Protein AF-A0A8H5X7R8-F1 (afdb_monomer_lite)

pLDDT: mean 91.78, std 8.85, range [49.22, 98.5]

Secondary structure (DSSP, 8-state):
-------GGG-PPPTTSHHHHHHHHIIIIIHHHHHHHHHHTSGGGGGG----GGGG---SSSS-----HHHHHHHHHHHHH-

Structure (mmCIF, N/CA/C/O backbone):
data_AF-A0A8H5X7R8-F1
#
_entry.id   AF-A0A8H5X7R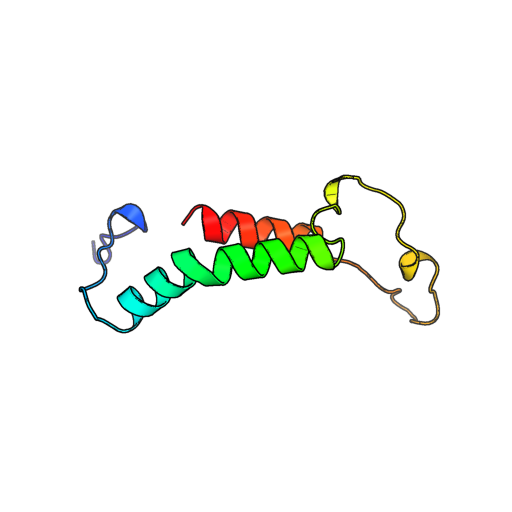8-F1
#
loop_
_atom_site.group_PDB
_atom_site.id
_atom_site.type_symbol
_atom_site.label_atom_id
_atom_site.label_alt_id
_atom_site.label_comp_id
_atom_site.label_asym_id
_atom_site.label_entity_id
_atom_site.label_seq_id
_atom_site.pdbx_PDB_ins_code
_atom_site.Cartn_x
_atom_site.Cartn_y
_atom_site.Cartn_z
_atom_site.occupancy
_atom_site.B_iso_or_equiv
_atom_site.auth_seq_id
_atom_site.auth_comp_id
_atom_site.auth_asym_id
_atom_site.auth_atom_id
_atom_site.pdbx_PDB_model_num
ATOM 1 N N . MET A 1 1 ? 3.133 -15.842 33.459 1.00 49.22 1 MET A N 1
ATOM 2 C CA . MET A 1 1 ? 3.227 -15.475 32.028 1.00 49.22 1 MET A CA 1
ATOM 3 C C . MET A 1 1 ? 2.528 -14.132 31.852 1.00 49.22 1 MET A C 1
ATOM 5 O O . MET A 1 1 ? 1.324 -14.083 32.044 1.00 49.22 1 MET A O 1
ATOM 9 N N . SER A 1 2 ? 3.262 -13.034 31.638 1.00 67.44 2 SER A N 1
ATOM 10 C CA . SER A 1 2 ? 2.748 -11.660 31.825 1.00 67.44 2 SER A CA 1
ATOM 11 C C . SER A 1 2 ? 2.037 -11.035 30.614 1.00 67.44 2 SER A C 1
ATOM 13 O O . SER A 1 2 ? 1.451 -9.968 30.766 1.00 67.44 2 SER A O 1
ATOM 15 N N . HIS A 1 3 ? 2.047 -11.671 29.435 1.00 67.31 3 HIS A N 1
ATOM 16 C CA . HIS A 1 3 ? 1.454 -11.111 28.209 1.00 67.31 3 HIS A CA 1
ATOM 17 C C . HIS A 1 3 ? 0.716 -12.195 27.403 1.00 67.31 3 HIS A C 1
ATOM 19 O O . HIS A 1 3 ? 1.314 -12.828 26.536 1.00 67.31 3 HIS A O 1
ATOM 25 N N . PRO A 1 4 ? -0.573 -12.455 27.688 1.00 69.69 4 PRO A N 1
ATOM 26 C CA . PRO A 1 4 ? -1.316 -13.563 27.080 1.00 69.69 4 PRO A CA 1
ATOM 27 C C . PRO A 1 4 ? -1.765 -13.315 25.630 1.00 69.69 4 PRO A C 1
ATOM 29 O O . PRO A 1 4 ? -2.348 -14.206 25.020 1.00 69.69 4 PRO A O 1
ATOM 32 N N . GLN A 1 5 ? -1.536 -12.126 25.066 1.00 68.12 5 GLN A N 1
ATOM 33 C CA . GLN A 1 5 ? -2.128 -11.744 23.785 1.00 68.12 5 GLN A CA 1
ATOM 34 C C . GLN A 1 5 ? -1.068 -11.610 22.694 1.00 68.12 5 GLN A C 1
ATOM 36 O O . GLN A 1 5 ? -0.344 -10.622 22.622 1.00 68.12 5 GLN A O 1
ATOM 41 N N . SER A 1 6 ? -0.986 -12.640 21.854 1.00 70.75 6 SER A N 1
ATOM 42 C CA . SER A 1 6 ? -0.025 -12.745 20.746 1.00 70.75 6 SER A CA 1
ATOM 43 C C . SER A 1 6 ? -0.624 -12.344 19.393 1.00 70.75 6 SER A C 1
ATOM 45 O O . SER A 1 6 ? 0.117 -12.025 18.470 1.00 70.75 6 SER A O 1
ATOM 47 N N . PHE A 1 7 ? -1.960 -12.364 19.264 1.00 81.81 7 PHE A N 1
ATOM 48 C CA . PHE A 1 7 ? -2.659 -12.209 17.985 1.00 81.81 7 PHE A CA 1
ATOM 49 C C . PHE A 1 7 ? -3.767 -11.154 18.027 1.00 81.81 7 PHE A C 1
ATOM 51 O O . PHE A 1 7 ? -4.541 -11.085 18.981 1.00 81.81 7 PHE A O 1
ATOM 58 N N . PHE A 1 8 ? -3.894 -10.382 16.944 1.00 84.88 8 PHE A N 1
ATOM 59 C CA . PHE A 1 8 ? -4.865 -9.287 16.828 1.00 84.88 8 PHE A CA 1
ATOM 60 C C . PHE A 1 8 ? -6.330 -9.754 16.807 1.00 84.88 8 PHE A C 1
ATOM 62 O O . PHE A 1 8 ? -7.195 -9.042 17.312 1.00 84.88 8 PHE A O 1
ATOM 69 N N . HIS A 1 9 ? -6.621 -10.950 16.279 1.00 84.56 9 HIS A N 1
ATOM 70 C CA . HIS A 1 9 ? -7.990 -11.482 16.211 1.00 84.56 9 HIS A CA 1
ATOM 71 C C . HIS A 1 9 ? -8.575 -11.813 17.591 1.00 84.56 9 HIS A C 1
ATOM 73 O O . HIS A 1 9 ? -9.792 -11.832 17.755 1.00 84.56 9 HIS A O 1
ATOM 79 N N . HIS A 1 10 ? -7.726 -12.006 18.603 1.00 86.31 10 HIS A N 1
ATOM 80 C CA . HIS A 1 10 ? -8.161 -12.170 19.989 1.00 86.31 10 HIS A CA 1
ATOM 81 C C . HIS A 1 10 ? -8.363 -10.833 20.716 1.00 86.31 10 HIS A C 1
ATOM 83 O O . HIS A 1 10 ? -8.697 -10.841 21.897 1.00 86.31 10 HIS A O 1
ATOM 89 N N . THR A 1 11 ? -8.156 -9.689 20.055 1.00 86.75 11 THR A N 1
ATOM 90 C CA . THR A 1 11 ? -8.237 -8.357 20.667 1.00 86.75 11 THR A CA 1
ATOM 91 C C . THR A 1 11 ? -9.520 -7.636 20.267 1.00 86.75 11 THR A C 1
ATOM 93 O O . THR A 1 11 ? -9.749 -7.297 19.104 1.00 86.75 11 THR A O 1
ATOM 96 N N . THR A 1 12 ? -10.348 -7.311 21.257 1.00 89.56 12 THR A N 1
ATOM 97 C CA . THR A 1 12 ? -11.538 -6.474 21.073 1.00 89.56 12 THR A CA 1
ATOM 98 C C . THR A 1 12 ? -11.248 -5.030 21.462 1.00 89.56 12 THR A C 1
ATOM 100 O O . THR A 1 12 ? -10.715 -4.765 22.537 1.00 89.56 12 THR A O 1
ATOM 103 N N . LEU A 1 13 ? -11.641 -4.080 20.613 1.00 93.00 13 LEU A N 1
ATOM 104 C CA . LEU A 1 13 ? -11.588 -2.656 20.939 1.00 93.00 13 LEU A CA 1
ATOM 105 C C . LEU A 1 13 ? -12.926 -2.228 21.542 1.00 93.00 13 LEU A C 1
ATOM 107 O O . LEU A 1 13 ? -13.969 -2.495 20.947 1.00 93.00 13 LEU A O 1
ATOM 111 N N . THR A 1 14 ? -12.899 -1.521 22.673 1.00 96.62 14 THR A N 1
ATOM 112 C CA . THR A 1 14 ? -14.112 -0.995 23.315 1.00 96.62 14 THR A CA 1
ATOM 113 C C . THR A 1 14 ? -14.920 -0.147 22.323 1.00 96.62 14 THR A C 1
ATOM 115 O O . THR A 1 14 ? -14.353 0.799 21.755 1.00 96.62 14 THR A O 1
ATOM 118 N N . PRO A 1 15 ? -16.216 -0.440 22.097 1.00 97.06 15 PRO A N 1
ATOM 119 C CA . PRO A 1 15 ? -17.060 0.337 21.192 1.00 97.06 15 PRO A CA 1
ATOM 120 C C . PRO A 1 15 ? -17.029 1.835 21.516 1.00 97.06 15 PRO A C 1
ATOM 122 O O . PRO A 1 15 ? -17.027 2.238 22.674 1.00 97.06 15 PRO A O 1
ATOM 125 N N . GLY A 1 16 ? -16.944 2.677 20.484 1.00 96.94 16 GLY A N 1
ATOM 126 C CA . GLY A 1 16 ? -16.887 4.140 20.635 1.00 96.94 16 GLY A CA 1
ATOM 127 C C . GLY A 1 16 ? -15.529 4.713 21.070 1.00 96.94 16 GLY A C 1
ATOM 128 O O . GLY A 1 16 ? -15.289 5.912 20.883 1.00 96.94 16 GLY A O 1
ATOM 129 N N . SER A 1 17 ? -14.597 3.881 21.550 1.00 98.12 17 SER A N 1
ATOM 130 C CA . SER A 1 17 ? -13.228 4.317 21.853 1.00 98.12 17 SER A CA 1
ATOM 131 C C . SER A 1 17 ? -12.537 4.930 20.629 1.00 98.12 17 SER A C 1
ATOM 133 O O . SER A 1 17 ? -12.927 4.711 19.476 1.00 98.12 17 SER A O 1
ATOM 135 N N . LEU A 1 18 ? -11.482 5.714 20.870 1.00 98.25 18 LEU A N 1
ATOM 136 C CA . LEU A 1 18 ? -10.696 6.338 19.803 1.00 98.25 18 LEU A CA 1
ATOM 137 C C . LEU A 1 18 ? -10.183 5.302 18.790 1.00 98.25 18 LEU A C 1
ATOM 139 O O . LEU A 1 18 ? -10.327 5.500 17.585 1.00 98.25 18 LEU A O 1
ATOM 143 N N . LEU A 1 19 ? -9.622 4.190 19.275 1.00 96.75 19 LEU A N 1
ATOM 144 C CA . LEU A 1 19 ? -9.069 3.136 18.422 1.00 96.75 19 LEU A CA 1
ATOM 145 C C . LEU A 1 19 ? -10.164 2.389 17.658 1.00 96.75 19 LEU A C 1
ATOM 147 O O . LEU A 1 19 ? -9.996 2.133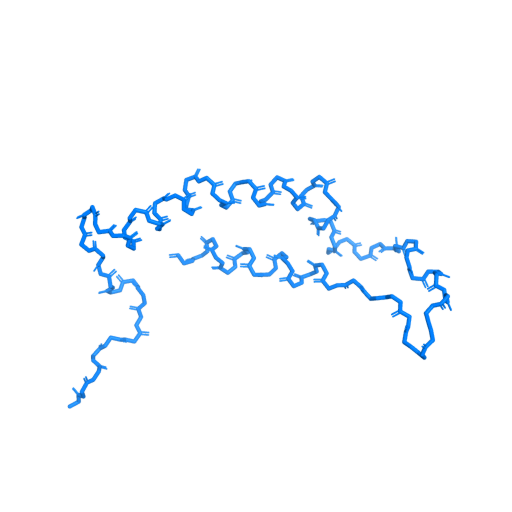 16.468 1.00 96.75 19 LEU A O 1
ATOM 151 N N . HIS A 1 20 ? -11.308 2.108 18.294 1.00 97.06 20 HIS A N 1
ATOM 152 C CA . HIS A 1 20 ? -12.460 1.509 17.617 1.00 97.06 20 HIS A CA 1
ATOM 153 C C . HIS A 1 20 ? -12.931 2.379 16.442 1.00 97.06 20 HIS A C 1
ATOM 155 O O . HIS A 1 20 ? -13.102 1.885 15.327 1.00 97.06 20 HIS A O 1
ATOM 161 N N . ARG A 1 21 ? -13.095 3.690 16.671 1.00 98.19 21 ARG A N 1
ATOM 162 C CA . ARG A 1 21 ? -13.499 4.639 15.623 1.00 98.19 21 ARG A CA 1
ATOM 163 C C . ARG A 1 21 ? -12.456 4.740 14.513 1.00 98.19 21 ARG A C 1
ATOM 165 O O . ARG A 1 21 ? -12.825 4.676 13.346 1.00 98.19 21 ARG A O 1
ATOM 172 N N . ARG A 1 22 ? -11.166 4.825 14.856 1.00 97.94 22 ARG A N 1
ATOM 173 C CA . ARG A 1 22 ? -10.079 4.842 13.863 1.00 97.94 22 ARG A CA 1
ATOM 174 C C . ARG A 1 22 ? -10.067 3.580 13.005 1.00 97.94 22 ARG A C 1
ATOM 176 O O . ARG A 1 22 ? -10.033 3.707 11.787 1.00 97.94 22 ARG A O 1
ATOM 183 N N . ARG A 1 23 ? -10.161 2.387 13.605 1.00 96.69 23 ARG A N 1
ATOM 184 C CA . ARG A 1 23 ? -10.212 1.119 12.857 1.00 96.69 23 ARG A CA 1
ATOM 185 C C . ARG A 1 23 ? -11.405 1.081 11.900 1.00 96.69 23 ARG A C 1
ATOM 187 O O . ARG A 1 23 ? -11.248 0.700 10.745 1.00 96.69 23 ARG A O 1
ATOM 194 N N . ALA A 1 24 ? -12.573 1.545 12.349 1.00 97.00 24 ALA A N 1
ATOM 195 C CA . ALA A 1 24 ? -13.759 1.637 11.501 1.00 97.00 24 ALA A CA 1
ATOM 196 C C . ALA A 1 24 ? -13.563 2.600 10.314 1.00 97.00 24 ALA A C 1
ATOM 198 O O . ALA A 1 24 ? -13.927 2.254 9.193 1.00 97.00 24 ALA A O 1
ATOM 199 N N . THR A 1 25 ? -12.966 3.777 10.531 1.00 98.50 25 THR A N 1
ATOM 200 C CA . THR A 1 25 ? -12.645 4.725 9.450 1.00 98.50 25 THR A CA 1
ATOM 201 C C . THR A 1 25 ? -11.628 4.146 8.470 1.00 98.50 25 THR A C 1
ATOM 203 O O . THR A 1 25 ? -11.800 4.284 7.258 1.00 98.50 25 THR A O 1
ATOM 206 N N . VAL A 1 26 ? -10.588 3.475 8.977 1.00 98.06 26 VAL A N 1
ATOM 207 C CA . VAL A 1 26 ? -9.554 2.873 8.129 1.00 98.06 26 VAL A CA 1
ATOM 208 C C . VAL A 1 26 ? -10.163 1.829 7.200 1.00 98.06 26 VAL A C 1
ATOM 210 O O . VAL A 1 26 ? -9.983 1.919 5.986 1.00 98.06 26 VAL A O 1
ATOM 213 N N . SER A 1 27 ? -10.957 0.914 7.760 1.00 97.00 27 SER A N 1
ATOM 214 C CA . SER A 1 27 ? -11.627 -0.146 7.006 1.00 97.00 27 SER A CA 1
ATOM 215 C C . SER A 1 27 ? -12.636 0.403 5.988 1.00 97.00 27 SER A C 1
ATOM 217 O O . SER A 1 27 ? -12.593 0.026 4.822 1.00 97.00 27 SER A O 1
ATOM 219 N N .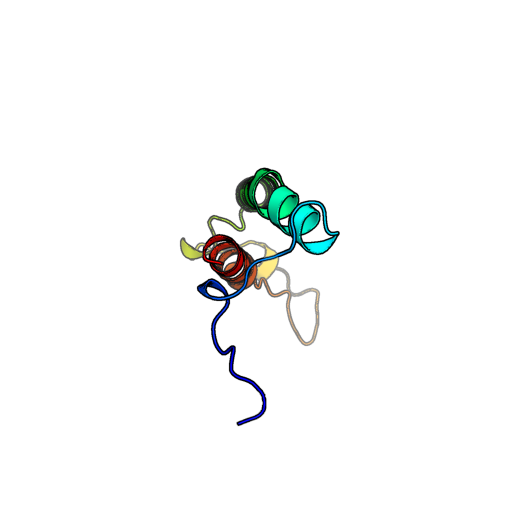 LYS A 1 28 ? -13.511 1.338 6.388 1.00 98.06 28 LYS A N 1
ATOM 220 C CA . LYS A 1 28 ? -14.602 1.835 5.526 1.00 98.06 28 LYS A CA 1
ATOM 221 C C . LYS A 1 28 ? -14.171 2.860 4.483 1.00 98.06 28 LYS A C 1
ATOM 223 O O . LYS A 1 28 ? -14.840 3.004 3.464 1.00 98.06 28 LYS A O 1
ATOM 228 N N . THR A 1 29 ? -13.112 3.621 4.748 1.00 98.44 29 THR A N 1
ATOM 229 C CA . THR A 1 29 ? -12.750 4.777 3.916 1.00 98.44 29 THR A CA 1
ATOM 230 C C . THR A 1 29 ? -11.295 4.732 3.490 1.00 98.44 29 THR A C 1
ATOM 232 O O . THR A 1 29 ? -11.011 4.802 2.296 1.00 98.44 29 THR A O 1
ATOM 235 N N . THR A 1 30 ? -10.359 4.626 4.434 1.00 98.44 30 THR A N 1
ATOM 236 C CA . THR A 1 30 ? -8.934 4.807 4.127 1.00 98.44 30 THR A CA 1
ATOM 237 C C . THR A 1 30 ? -8.415 3.759 3.150 1.00 98.44 30 THR A C 1
ATOM 239 O O . THR A 1 30 ? -7.787 4.147 2.168 1.00 98.44 30 THR A O 1
ATOM 242 N N . LEU A 1 31 ? -8.724 2.472 3.352 1.00 98.44 31 LEU A N 1
ATOM 243 C CA . LEU A 1 31 ? -8.261 1.402 2.460 1.00 98.44 31 LEU A CA 1
ATOM 244 C C . LEU A 1 31 ? -8.749 1.604 1.020 1.00 98.44 31 LEU A C 1
ATOM 246 O O . LEU A 1 31 ? -7.965 1.485 0.078 1.00 98.44 31 LEU A O 1
ATOM 250 N N . HIS A 1 32 ? -10.014 1.981 0.835 1.00 98.44 32 HIS A N 1
ATOM 251 C CA . HIS A 1 32 ? -10.585 2.228 -0.490 1.00 98.44 32 HIS A CA 1
ATOM 252 C C . HIS A 1 32 ? -9.977 3.463 -1.163 1.00 98.44 32 HIS A C 1
ATOM 254 O O . HIS A 1 32 ? -9.627 3.420 -2.344 1.00 98.44 32 HIS A O 1
ATOM 260 N N . THR A 1 33 ? -9.804 4.552 -0.411 1.00 98.50 33 THR A N 1
ATOM 261 C CA . THR A 1 33 ? -9.168 5.777 -0.912 1.00 98.50 33 THR A CA 1
ATOM 262 C C . THR A 1 33 ? -7.708 5.532 -1.292 1.00 98.50 33 THR A C 1
ATOM 264 O O . THR A 1 33 ? -7.266 5.984 -2.349 1.00 98.50 33 THR A O 1
ATOM 267 N N . GLN A 1 34 ? -6.964 4.779 -0.477 1.00 98.38 34 GLN A N 1
ATOM 268 C CA . GLN A 1 34 ? -5.591 4.380 -0.784 1.00 98.38 34 GLN A CA 1
ATOM 269 C C . GLN A 1 34 ? -5.536 3.532 -2.055 1.00 98.38 34 GLN A C 1
ATOM 271 O O . GLN A 1 34 ? -4.772 3.864 -2.956 1.00 98.38 34 GLN A O 1
ATOM 276 N N . LEU A 1 35 ? -6.389 2.511 -2.190 1.00 98.25 35 LEU A N 1
ATOM 277 C CA . LEU A 1 35 ? -6.436 1.678 -3.395 1.00 98.25 35 LEU A CA 1
ATOM 278 C C . LEU A 1 35 ? -6.733 2.500 -4.654 1.00 98.25 35 LEU A C 1
ATOM 280 O O . LEU A 1 35 ? -6.082 2.318 -5.684 1.00 98.25 35 LEU A O 1
ATOM 284 N N . LYS A 1 36 ? -7.688 3.434 -4.570 1.00 98.44 36 LYS A N 1
ATOM 285 C CA . LYS A 1 36 ? -7.989 4.366 -5.662 1.00 98.44 36 LYS A CA 1
ATOM 286 C C . LYS A 1 36 ? -6.746 5.170 -6.048 1.00 98.44 36 LYS A C 1
ATOM 288 O O . LYS A 1 36 ? -6.387 5.197 -7.220 1.00 98.44 36 LYS A O 1
ATOM 293 N N . ARG A 1 37 ? -6.036 5.743 -5.072 1.00 98.12 37 ARG A N 1
ATOM 294 C CA . ARG A 1 37 ? -4.810 6.513 -5.323 1.00 98.12 37 ARG A CA 1
ATOM 295 C C . ARG A 1 37 ? -3.691 5.660 -5.927 1.00 98.12 37 ARG A C 1
ATOM 297 O O . ARG A 1 37 ? -2.978 6.125 -6.815 1.00 98.12 37 ARG A O 1
ATOM 304 N N . LEU A 1 38 ? -3.533 4.420 -5.467 1.00 97.62 38 LEU A N 1
ATOM 305 C CA . LEU A 1 38 ? -2.551 3.477 -6.006 1.00 97.62 38 LEU A CA 1
ATOM 306 C C . LEU A 1 38 ? -2.829 3.174 -7.485 1.00 97.62 38 LEU A C 1
ATOM 308 O O . LEU A 1 38 ? -1.893 3.131 -8.279 1.00 97.62 38 LEU A O 1
ATOM 312 N N . ARG A 1 39 ? -4.105 3.039 -7.871 1.00 97.31 39 ARG A N 1
ATOM 313 C CA . ARG A 1 39 ? -4.521 2.877 -9.274 1.00 97.31 39 ARG A CA 1
ATOM 314 C C . ARG A 1 39 ? -4.277 4.136 -10.100 1.00 97.31 39 ARG A C 1
ATOM 316 O O . ARG A 1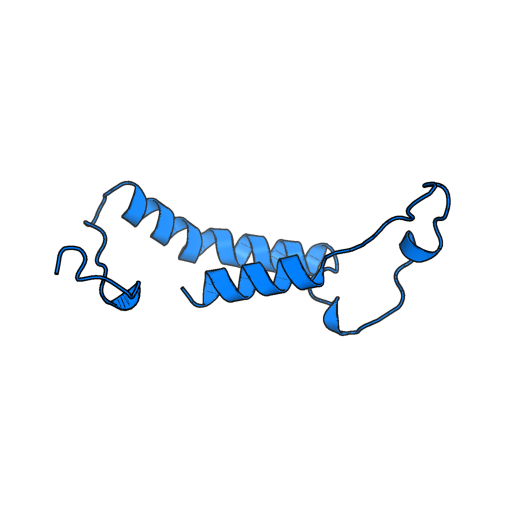 39 ? -3.654 4.059 -11.149 1.00 97.31 39 ARG A O 1
ATOM 323 N N . GLU A 1 40 ? -4.710 5.293 -9.607 1.00 97.56 40 GLU A N 1
ATOM 324 C CA . GLU A 1 40 ? -4.580 6.576 -10.315 1.00 97.56 40 GLU A CA 1
ATOM 325 C C . GLU A 1 40 ? -3.126 6.998 -10.550 1.00 97.56 40 GLU A C 1
ATOM 327 O O . GLU A 1 40 ? -2.838 7.708 -11.505 1.00 97.56 40 GLU A O 1
ATOM 332 N N . THR A 1 41 ? -2.205 6.578 -9.681 1.00 94.50 41 THR A N 1
ATOM 333 C CA . THR A 1 41 ? -0.783 6.944 -9.777 1.00 94.50 41 THR A CA 1
ATOM 334 C C . THR A 1 41 ? 0.080 5.892 -10.469 1.00 94.50 41 THR A C 1
ATOM 336 O O . THR A 1 41 ? 1.298 6.035 -10.485 1.00 94.50 41 THR A O 1
ATOM 339 N N . GLY A 1 42 ? -0.514 4.816 -10.992 1.00 92.81 42 GLY A N 1
ATOM 340 C CA . GLY A 1 42 ? 0.210 3.735 -11.669 1.00 92.81 42 GLY A CA 1
ATOM 341 C C . GLY A 1 42 ? 0.914 2.736 -10.742 1.00 92.81 42 GLY A C 1
ATOM 342 O O . GLY A 1 42 ? 1.299 1.664 -11.199 1.00 92.81 42 GLY A O 1
ATOM 343 N N . ARG A 1 43 ? 1.014 3.007 -9.430 1.00 95.25 43 ARG A N 1
ATOM 344 C CA . ARG A 1 43 ? 1.608 2.084 -8.438 1.00 95.25 43 ARG A CA 1
ATOM 345 C C . ARG A 1 43 ? 0.960 0.706 -8.439 1.00 95.25 43 ARG A C 1
ATOM 347 O O . ARG A 1 43 ? 1.648 -0.285 -8.250 1.00 95.25 43 ARG A O 1
ATOM 354 N N . TYR A 1 44 ? -0.351 0.647 -8.667 1.00 95.94 44 TYR A N 1
ATOM 355 C CA . TYR A 1 44 ? -1.102 -0.609 -8.740 1.00 95.94 44 TYR A CA 1
ATOM 356 C C . TYR A 1 44 ? -0.539 -1.582 -9.785 1.00 95.94 44 TYR A C 1
ATOM 358 O O . TYR A 1 44 ? -0.602 -2.794 -9.604 1.00 95.94 44 TYR A O 1
ATOM 366 N N . ASP A 1 45 ? 0.058 -1.047 -10.847 1.00 95.12 45 ASP A N 1
ATOM 367 C CA . ASP A 1 45 ? 0.602 -1.809 -11.962 1.00 95.12 45 ASP A CA 1
ATOM 368 C C . ASP A 1 45 ? 2.091 -2.157 -11.792 1.00 95.12 45 ASP A C 1
ATOM 370 O O . ASP A 1 45 ? 2.688 -2.714 -12.713 1.00 95.12 45 ASP A O 1
ATOM 374 N N . CYS A 1 46 ? 2.706 -1.889 -10.630 1.00 94.31 46 CYS A N 1
ATOM 375 C CA . CYS A 1 46 ? 4.139 -2.124 -10.406 1.00 94.31 46 CYS A CA 1
ATOM 376 C C . CYS A 1 46 ? 4.568 -3.573 -10.703 1.00 94.31 46 CYS A C 1
ATOM 378 O O . CYS A 1 46 ? 5.654 -3.807 -11.227 1.00 94.31 46 CYS A O 1
ATOM 380 N N . PHE A 1 47 ? 3.690 -4.548 -10.453 1.00 92.81 47 PHE A N 1
ATOM 381 C CA . PHE A 1 47 ? 3.953 -5.968 -10.703 1.00 92.81 47 PHE A CA 1
ATOM 382 C C . PHE A 1 47 ? 3.824 -6.392 -12.171 1.00 92.81 47 PHE A C 1
ATOM 384 O O . PHE A 1 47 ? 4.118 -7.539 -12.495 1.00 92.81 47 PHE A O 1
ATOM 391 N N . LYS A 1 48 ? 3.446 -5.488 -13.085 1.00 94.25 48 LYS A N 1
ATOM 392 C CA . LYS A 1 48 ? 3.582 -5.728 -14.533 1.00 94.25 48 LYS A CA 1
ATOM 393 C C . LYS A 1 48 ? 5.039 -5.644 -15.000 1.00 94.25 48 LYS A C 1
ATOM 395 O O . LYS A 1 48 ? 5.308 -5.963 -16.158 1.00 94.25 48 LYS A O 1
ATOM 400 N N . LEU A 1 49 ? 5.949 -5.192 -14.124 1.00 90.50 49 LEU A N 1
ATOM 401 C CA . LEU A 1 49 ? 7.399 -5.114 -14.343 1.00 90.50 49 LEU A CA 1
ATOM 402 C C . LEU A 1 49 ? 7.777 -4.383 -15.643 1.00 90.50 49 LEU A C 1
ATOM 404 O O . LEU A 1 49 ? 8.742 -4.734 -16.318 1.00 90.50 49 LEU A O 1
ATOM 408 N N . GLN A 1 50 ? 6.987 -3.372 -16.007 1.00 91.38 50 GLN A N 1
ATOM 409 C CA . GLN A 1 50 ? 7.247 -2.534 -17.174 1.00 91.38 50 GLN A CA 1
ATOM 410 C C . GLN A 1 50 ? 8.313 -1.485 -16.851 1.00 91.38 50 GLN A C 1
ATOM 412 O O . GLN A 1 50 ? 8.474 -1.068 -15.701 1.00 91.38 50 GLN A O 1
ATOM 417 N N . TRP A 1 51 ? 9.027 -1.036 -17.882 1.00 91.19 51 TRP A N 1
ATOM 418 C CA . TRP A 1 51 ? 9.968 0.071 -17.757 1.00 91.19 51 TRP A CA 1
ATOM 419 C C . TRP A 1 51 ? 9.252 1.355 -17.311 1.00 91.19 51 TRP A C 1
ATOM 421 O O . TRP A 1 51 ? 8.172 1.667 -17.810 1.00 91.19 51 TRP A O 1
ATOM 431 N N . HIS A 1 52 ? 9.866 2.114 -16.400 1.00 91.81 52 HIS A N 1
ATOM 432 C CA . HIS A 1 52 ? 9.377 3.424 -15.969 1.00 91.81 52 HIS A CA 1
ATOM 433 C C . HIS A 1 52 ? 10.391 4.508 -16.348 1.00 91.81 52 HIS A C 1
ATOM 435 O O . HIS A 1 52 ? 11.583 4.372 -16.076 1.00 91.81 52 HIS A O 1
ATOM 441 N N . GLU A 1 53 ? 9.923 5.606 -16.943 1.00 92.12 53 GLU A N 1
ATOM 442 C CA . GLU A 1 53 ? 10.779 6.662 -17.511 1.00 92.12 53 GLU A CA 1
ATOM 443 C C . GLU A 1 53 ? 11.739 7.292 -16.496 1.00 92.12 53 GLU A C 1
ATOM 445 O O . GLU A 1 53 ? 12.855 7.656 -16.850 1.00 92.12 53 GLU A O 1
ATOM 450 N N . ILE A 1 54 ? 11.349 7.342 -15.220 1.00 90.81 54 ILE A N 1
ATOM 451 C CA . ILE A 1 54 ? 12.202 7.840 -14.128 1.00 90.81 54 ILE A CA 1
ATOM 452 C C . ILE A 1 54 ? 13.566 7.133 -14.045 1.00 90.81 54 ILE A C 1
ATOM 454 O O . ILE A 1 54 ? 14.533 7.730 -13.591 1.00 90.81 54 ILE A O 1
ATOM 458 N N . TYR A 1 55 ? 13.670 5.881 -14.503 1.00 90.19 55 TYR A N 1
ATOM 459 C CA . TYR A 1 55 ? 14.935 5.144 -14.503 1.00 90.19 55 TYR A CA 1
ATOM 460 C C . TYR A 1 55 ? 15.896 5.607 -15.607 1.00 90.19 55 TYR A C 1
ATOM 462 O O . TYR A 1 55 ? 17.088 5.304 -15.553 1.00 90.19 55 TYR A O 1
ATOM 470 N N . ALA A 1 56 ? 15.401 6.337 -16.612 1.00 90.94 56 ALA A N 1
ATOM 471 C CA . ALA A 1 56 ? 16.242 7.006 -17.599 1.00 90.94 56 ALA A CA 1
ATOM 472 C C . ALA A 1 56 ? 16.839 8.320 -17.061 1.00 90.94 56 ALA A C 1
ATOM 474 O O . ALA A 1 56 ? 17.849 8.784 -17.595 1.00 90.94 56 ALA A O 1
ATOM 475 N N . ASP A 1 57 ? 16.258 8.902 -16.006 1.00 91.38 57 ASP A N 1
ATOM 476 C CA . ASP A 1 57 ? 16.764 10.121 -15.381 1.00 91.38 57 ASP A CA 1
ATOM 477 C C . ASP A 1 57 ? 17.991 9.821 -14.501 1.00 91.38 57 ASP A C 1
ATOM 479 O O . ASP A 1 57 ? 17.909 9.185 -13.448 1.00 91.38 57 ASP A O 1
ATOM 483 N N . LYS A 1 58 ? 19.151 10.303 -14.958 1.00 88.62 58 LYS A N 1
ATOM 484 C CA . LYS A 1 58 ? 20.454 10.174 -14.286 1.00 88.62 58 LYS A CA 1
ATOM 485 C C . LYS A 1 58 ? 20.948 11.493 -13.684 1.00 88.62 58 LYS A C 1
ATOM 487 O O . LYS A 1 58 ? 22.130 11.610 -13.375 1.00 88.62 58 LYS A O 1
ATOM 492 N N . SER A 1 59 ? 20.076 12.495 -13.554 1.00 91.75 59 SER A N 1
ATOM 493 C CA . SER A 1 59 ? 20.435 13.799 -12.980 1.00 91.75 59 SER A CA 1
ATOM 494 C C . SER A 1 59 ? 20.840 13.708 -11.505 1.00 91.75 59 SER A C 1
ATOM 496 O O . SER A 1 59 ? 21.621 14.533 -11.032 1.00 91.75 59 SER A O 1
ATOM 498 N N . MET A 1 60 ? 20.359 12.689 -10.783 1.00 86.62 60 MET A N 1
ATOM 499 C CA . MET A 1 60 ? 20.757 12.424 -9.404 1.00 86.62 60 MET A CA 1
ATOM 500 C C . MET A 1 60 ? 22.026 11.556 -9.354 1.00 86.62 60 MET A C 1
ATOM 502 O O . MET A 1 60 ? 22.049 10.425 -9.839 1.00 86.62 60 MET A O 1
ATOM 506 N N . TRP A 1 61 ? 23.082 12.095 -8.739 1.00 82.69 61 TRP A N 1
ATOM 507 C CA . TRP A 1 61 ? 24.354 11.416 -8.472 1.00 82.69 61 TRP A CA 1
ATOM 508 C C . TRP A 1 61 ? 24.626 11.388 -6.956 1.00 82.69 61 TRP A C 1
ATOM 510 O O . TRP A 1 61 ? 24.312 12.372 -6.284 1.00 82.69 61 TRP A O 1
ATOM 520 N N . PRO A 1 62 ? 25.220 10.318 -6.386 1.00 87.94 62 PRO A N 1
ATOM 521 C CA . PRO A 1 62 ? 25.681 9.081 -7.033 1.00 87.94 62 PRO A CA 1
ATOM 522 C C . PRO A 1 62 ? 24.588 8.019 -7.197 1.00 87.94 62 PRO A C 1
ATOM 524 O O . PRO A 1 62 ? 24.831 6.979 -7.806 1.00 87.94 62 PRO A O 1
ATOM 527 N N . VAL A 1 63 ? 23.401 8.265 -6.643 1.00 83.12 63 VAL A N 1
ATOM 528 C CA . VAL A 1 63 ? 22.290 7.316 -6.625 1.00 83.12 63 VAL A CA 1
ATOM 529 C C . VAL A 1 63 ? 21.173 7.853 -7.523 1.00 83.12 63 VAL A C 1
ATOM 531 O O . VAL A 1 63 ? 20.724 8.972 -7.282 1.00 83.12 63 VAL A O 1
ATOM 534 N N . PRO A 1 64 ? 20.732 7.109 -8.553 1.00 85.50 64 PRO A N 1
ATOM 535 C CA . PRO A 1 64 ? 19.632 7.533 -9.414 1.00 85.50 64 PRO A CA 1
ATOM 536 C C . PRO A 1 64 ? 18.289 7.482 -8.671 1.00 85.50 64 PRO A C 1
ATOM 538 O O . PRO A 1 64 ? 18.180 6.960 -7.561 1.00 85.50 64 PRO A O 1
ATOM 541 N N . PHE A 1 65 ? 17.228 7.990 -9.294 1.00 88.56 65 PHE A N 1
ATOM 542 C CA . PHE A 1 65 ? 15.886 7.859 -8.732 1.00 88.56 65 PHE A CA 1
ATOM 543 C C . PHE A 1 65 ? 15.451 6.386 -8.647 1.00 88.56 65 PHE A C 1
ATOM 545 O O . PHE A 1 65 ? 15.594 5.612 -9.595 1.00 88.56 65 PHE A O 1
ATOM 552 N N . HIS A 1 66 ? 14.855 6.014 -7.514 1.00 85.69 66 HIS A N 1
ATOM 553 C CA . HIS A 1 66 ? 14.313 4.680 -7.264 1.00 85.69 66 HIS A CA 1
ATOM 554 C C . HIS A 1 66 ? 12.811 4.750 -6.983 1.00 85.69 66 HIS A C 1
ATOM 556 O O . HIS A 1 66 ? 12.339 5.671 -6.313 1.00 85.69 66 HIS A O 1
ATOM 562 N N . LEU A 1 67 ? 12.061 3.754 -7.459 1.00 90.88 67 LEU A N 1
ATOM 563 C CA . LEU A 1 67 ? 10.652 3.574 -7.122 1.00 90.88 67 LEU A CA 1
ATOM 564 C C . LEU A 1 67 ? 10.494 2.331 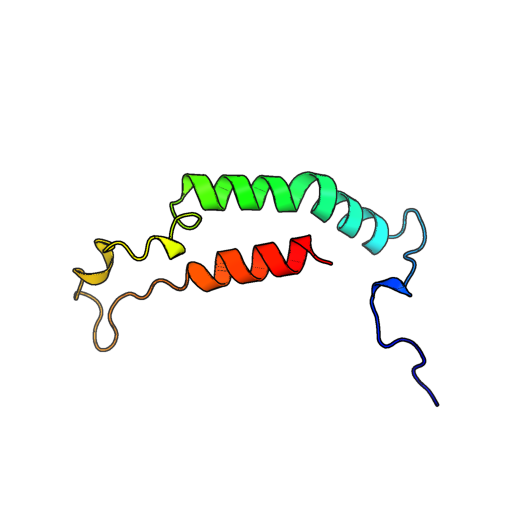-6.248 1.00 90.88 67 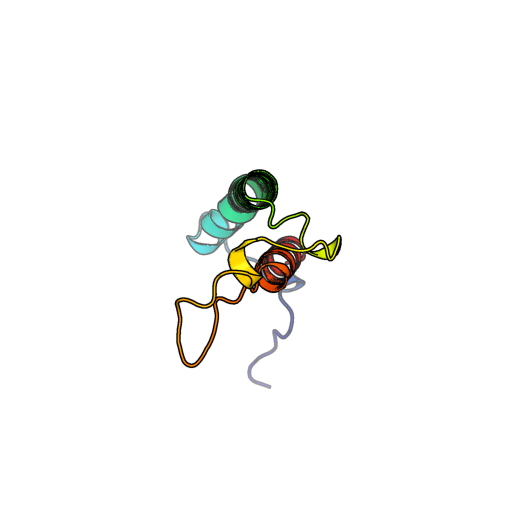LEU A C 1
ATOM 566 O O . LEU A 1 67 ? 10.820 1.230 -6.673 1.00 90.88 67 LEU A O 1
ATOM 570 N N . PHE A 1 68 ? 9.935 2.509 -5.052 1.00 92.50 68 PHE A N 1
ATOM 571 C CA . PHE A 1 68 ? 9.601 1.424 -4.117 1.00 92.50 68 PHE A CA 1
ATOM 572 C C . PHE A 1 68 ? 8.088 1.153 -4.103 1.00 92.50 68 PHE A C 1
ATOM 574 O O . PHE A 1 68 ? 7.463 1.030 -3.046 1.00 92.50 68 PHE A O 1
ATOM 581 N N . TRP A 1 69 ? 7.472 1.180 -5.289 1.00 94.94 69 TRP A N 1
ATOM 582 C CA . TRP A 1 69 ? 6.016 1.113 -5.470 1.00 94.94 69 TRP A CA 1
ATOM 583 C C . TRP A 1 69 ? 5.417 -0.229 -5.057 1.00 94.94 69 TRP A C 1
ATOM 585 O O . TRP A 1 69 ? 4.311 -0.275 -4.525 1.00 94.94 69 TRP A O 1
ATOM 595 N N . ASP A 1 70 ? 6.170 -1.305 -5.251 1.00 94.56 70 ASP A N 1
ATOM 596 C CA . ASP A 1 70 ? 5.863 -2.641 -4.750 1.00 94.56 70 ASP A CA 1
ATOM 597 C C . ASP A 1 70 ? 5.606 -2.634 -3.237 1.00 94.56 70 ASP A C 1
ATOM 599 O O . ASP A 1 70 ? 4.632 -3.219 -2.760 1.00 94.56 70 ASP A O 1
ATOM 603 N N . SER A 1 71 ? 6.415 -1.885 -2.488 1.00 96.19 71 SER A N 1
ATOM 604 C CA . SER A 1 71 ? 6.278 -1.757 -1.042 1.00 96.19 71 SER A CA 1
ATOM 605 C C . SER A 1 71 ? 5.022 -0.983 -0.625 1.00 96.19 71 SER A C 1
ATOM 607 O O . SER A 1 71 ? 4.526 -1.201 0.481 1.00 96.19 71 SER A O 1
ATOM 609 N N . ASP A 1 72 ? 4.503 -0.083 -1.466 1.00 96.50 72 ASP A N 1
ATOM 610 C CA . ASP A 1 72 ? 3.243 0.624 -1.204 1.00 96.50 72 ASP A CA 1
ATOM 611 C C . ASP A 1 72 ? 2.056 -0.339 -1.353 1.00 96.50 72 ASP A C 1
ATOM 613 O O . ASP A 1 72 ? 1.150 -0.345 -0.516 1.00 96.50 72 ASP A O 1
ATOM 617 N N . ILE A 1 73 ? 2.086 -1.203 -2.377 1.00 97.31 73 ILE A N 1
ATOM 618 C CA . ILE A 1 73 ? 1.067 -2.242 -2.575 1.00 97.31 73 ILE A CA 1
ATOM 619 C C . ILE A 1 73 ? 1.134 -3.295 -1.467 1.00 97.31 73 ILE A C 1
ATOM 621 O O . ILE A 1 73 ? 0.098 -3.645 -0.905 1.00 97.31 73 ILE A O 1
ATOM 625 N N . ALA A 1 74 ? 2.333 -3.755 -1.101 1.00 96.75 74 ALA A N 1
ATOM 626 C CA . ALA A 1 74 ? 2.516 -4.749 -0.045 1.00 96.75 74 ALA A CA 1
ATOM 627 C C . ALA A 1 74 ? 1.970 -4.264 1.308 1.00 96.75 74 ALA A C 1
ATOM 629 O O . ALA A 1 74 ? 1.191 -4.975 1.941 1.00 96.75 74 ALA A O 1
ATOM 630 N N . LYS A 1 75 ? 2.294 -3.027 1.716 1.00 97.44 75 LYS A N 1
ATOM 631 C CA . LYS A 1 75 ? 1.772 -2.435 2.963 1.00 97.44 75 LYS A CA 1
ATOM 632 C C . LYS A 1 75 ? 0.258 -2.228 2.924 1.00 97.44 75 LYS A C 1
ATOM 634 O O . LYS A 1 75 ? -0.409 -2.362 3.947 1.00 97.44 75 LYS A O 1
ATOM 639 N N . TRP A 1 76 ? -0.301 -1.896 1.758 1.00 98.06 76 TRP A N 1
ATOM 640 C CA . TRP A 1 76 ? -1.752 -1.786 1.612 1.00 98.06 76 TRP A CA 1
ATOM 641 C C . TRP A 1 76 ? -2.444 -3.145 1.780 1.00 98.06 76 TRP A C 1
ATOM 643 O O . TRP A 1 76 ? -3.426 -3.229 2.514 1.00 98.06 76 TRP A O 1
ATOM 653 N N . ILE A 1 77 ? -1.913 -4.208 1.159 1.00 97.81 77 ILE A N 1
ATOM 654 C CA . ILE A 1 77 ? -2.423 -5.580 1.324 1.00 97.81 77 ILE A CA 1
ATOM 655 C C . ILE A 1 77 ? -2.326 -6.006 2.791 1.00 97.81 77 ILE A C 1
ATOM 657 O O . ILE A 1 77 ? -3.303 -6.506 3.338 1.00 97.81 77 ILE A O 1
ATOM 661 N N . GLU A 1 78 ? -1.186 -5.759 3.443 1.00 97.56 78 GLU A N 1
ATOM 662 C CA . GLU A 1 78 ? -1.000 -6.032 4.871 1.00 97.56 78 GLU A CA 1
ATOM 663 C C . GLU A 1 78 ? -2.094 -5.359 5.715 1.00 97.56 78 GLU A C 1
ATOM 665 O O . GLU A 1 78 ? -2.770 -6.022 6.500 1.00 97.56 78 GLU A O 1
ATOM 670 N N . GLY A 1 79 ? -2.336 -4.063 5.501 1.00 96.31 79 GLY A N 1
ATOM 671 C CA . GLY A 1 79 ? -3.379 -3.322 6.210 1.00 96.31 79 GLY A CA 1
ATOM 672 C C . GLY A 1 79 ? -4.809 -3.778 5.904 1.00 96.31 79 GLY A C 1
ATOM 673 O O . GLY A 1 79 ? -5.686 -3.571 6.736 1.00 96.31 79 GLY A O 1
ATOM 674 N N . ALA A 1 80 ? -5.060 -4.378 4.738 1.00 96.88 80 ALA A N 1
ATOM 675 C CA . ALA A 1 80 ? -6.364 -4.933 4.375 1.00 96.88 80 ALA A CA 1
ATOM 676 C C . ALA A 1 80 ? -6.617 -6.325 4.981 1.00 96.88 80 ALA A C 1
ATOM 678 O O . ALA A 1 80 ? -7.773 -6.722 5.127 1.00 96.88 80 ALA A O 1
ATOM 679 N N . CYS A 1 81 ? -5.554 -7.064 5.307 1.00 95.19 81 CYS A N 1
ATOM 680 C CA . CYS A 1 81 ? -5.635 -8.388 5.924 1.00 95.19 81 CYS A CA 1
ATOM 681 C C . CYS A 1 81 ? -5.836 -8.341 7.449 1.00 95.19 81 CYS A C 1
ATOM 683 O O . CYS A 1 81 ? -6.349 -9.311 8.012 1.00 95.19 81 CYS A O 1
ATOM 685 N N . TYR A 1 82 ? -5.415 -7.255 8.108 1.00 92.06 82 TYR A N 1
ATOM 686 C CA . TYR A 1 82 ? -5.647 -7.008 9.539 1.00 92.06 82 TYR A CA 1
ATOM 687 C C . TYR A 1 82 ? -7.054 -6.465 9.827 1.00 92.06 82 TYR A C 1
ATOM 689 O O . TYR A 1 82 ? -7.635 -6.876 10.861 1.00 92.06 82 TYR A O 1
#

Organism: NCBI:txid78864

Radius of gyration: 18.64 Å; chains: 1; bounding box: 43×29×50 Å

Sequence (82 aa):
MSHPQSFFHHTTLTPGSLLHRRRATVSKTTLHTQLKRLRETGRYDCFKLQWHEIYADKSMWPVPFHLFWDSDIAKWIEGACY

Foldseek 3Di:
DPDPDDDPVVDDDDPPDPVNVVLVCCQPPVLVVLVVVCVVVCLVVVVVVDDDCQVVDPVDPPDGDDDPSVVSVVVSVVSNVD